Protein AF-A0A819F8H6-F1 (afdb_monomer)

Solvent-accessible surface area (backbone atoms only — not comparable to full-atom values): 7022 Å² total; per-residue (Å²): 140,79,86,81,79,81,82,68,93,78,67,81,86,74,78,58,70,68,60,57,52,49,51,50,52,52,49,51,54,48,49,60,55,56,53,68,49,84,77,40,73,65,41,43,51,51,29,53,50,54,49,46,66,77,33,70,90,35,68,70,54,45,52,51,51,54,50,44,74,78,66,68,50,69,90,48,36,65,57,51,43,68,44,95,41,73,51,35,55,46,52,56,50,28,67,75,64,65,36,58,68,55,48,59,46,38,32,43,58,49,32,44,47,49,66,75,76,107

Mean predicted aligned error: 9.32 Å

Structure (mmCIF, N/CA/C/O backbone):
data_AF-A0A819F8H6-F1
#
_entry.id   AF-A0A819F8H6-F1
#
loop_
_atom_site.group_PDB
_atom_site.id
_atom_site.type_symbol
_atom_site.label_atom_id
_atom_site.label_alt_id
_atom_site.label_comp_id
_atom_site.label_asym_id
_atom_site.label_entity_id
_atom_site.label_seq_id
_atom_site.pdbx_PDB_ins_code
_atom_site.Cartn_x
_atom_site.Cartn_y
_atom_site.Cartn_z
_atom_site.occupancy
_atom_site.B_iso_or_equiv
_atom_site.auth_seq_id
_atom_site.auth_comp_id
_atom_site.auth_asym_id
_atom_site.auth_atom_id
_atom_site.pdbx_PDB_model_num
ATOM 1 N N . MET A 1 1 ? -29.438 22.861 -34.707 1.00 37.59 1 MET A N 1
ATOM 2 C CA . MET A 1 1 ? -28.369 22.582 -35.687 1.00 37.59 1 MET A CA 1
ATOM 3 C C . MET A 1 1 ? -27.327 23.679 -35.511 1.00 37.59 1 MET A C 1
ATOM 5 O O . MET A 1 1 ? -27.635 24.824 -35.801 1.00 37.59 1 MET A O 1
ATOM 9 N N . ILE A 1 2 ? -26.191 23.366 -34.882 1.00 40.47 2 ILE A N 1
ATOM 10 C CA . ILE A 1 2 ? -25.098 24.312 -34.576 1.00 40.47 2 ILE A CA 1
ATOM 11 C C . ILE A 1 2 ? -23.947 24.003 -35.549 1.00 40.47 2 ILE A C 1
ATOM 13 O O . ILE A 1 2 ? -23.744 22.819 -35.830 1.00 40.47 2 ILE A O 1
ATOM 17 N N . PRO A 1 3 ? -23.235 25.001 -36.109 1.00 43.78 3 PRO A N 1
ATOM 18 C CA . PRO A 1 3 ? -22.300 24.768 -37.201 1.00 43.78 3 PRO A CA 1
ATOM 19 C C . PRO A 1 3 ? -21.016 24.111 -36.696 1.00 43.78 3 PRO A C 1
ATOM 21 O O . PRO A 1 3 ? -20.462 24.495 -35.667 1.00 43.78 3 PRO A O 1
ATOM 24 N N . ILE A 1 4 ? -20.546 23.134 -37.467 1.00 48.66 4 ILE A N 1
ATOM 25 C CA . ILE A 1 4 ? -19.249 22.480 -37.314 1.00 48.66 4 ILE A CA 1
ATOM 26 C C . ILE A 1 4 ? -18.168 23.533 -37.568 1.00 48.66 4 ILE A C 1
ATOM 28 O O . ILE A 1 4 ? -18.065 24.080 -38.667 1.00 48.66 4 ILE A O 1
ATOM 32 N N . GLY A 1 5 ? -17.392 23.833 -36.526 1.00 46.09 5 GLY A N 1
ATOM 33 C CA . GLY A 1 5 ? -16.194 24.653 -36.619 1.00 46.09 5 GLY A CA 1
ATOM 34 C C . GLY A 1 5 ? -15.215 24.035 -37.612 1.00 46.09 5 GLY A C 1
ATOM 35 O O . GLY A 1 5 ? -14.858 22.864 -37.515 1.00 46.09 5 GLY A O 1
ATOM 36 N N . ILE A 1 6 ? -14.838 24.847 -38.591 1.00 49.91 6 ILE A N 1
ATOM 37 C CA . ILE A 1 6 ? -13.881 24.562 -39.653 1.00 49.91 6 ILE A CA 1
ATOM 38 C C . ILE A 1 6 ? -12.538 24.190 -39.013 1.00 49.91 6 ILE A C 1
ATOM 40 O O . ILE A 1 6 ? -11.904 25.027 -38.374 1.00 49.91 6 ILE A O 1
ATOM 44 N N . LEU A 1 7 ? -12.103 22.940 -39.187 1.00 47.03 7 LEU A N 1
ATOM 45 C CA . LEU A 1 7 ? -10.740 22.530 -38.862 1.00 47.03 7 LEU A CA 1
ATOM 46 C C . LEU A 1 7 ? -9.793 23.149 -39.895 1.00 47.03 7 LEU A C 1
ATOM 48 O O . LEU A 1 7 ? -9.858 22.842 -41.086 1.00 47.03 7 LEU A O 1
ATOM 52 N N . ASN A 1 8 ? -8.933 24.048 -39.427 1.00 49.97 8 ASN A N 1
ATOM 53 C CA . ASN A 1 8 ? -7.833 24.611 -40.195 1.00 49.97 8 ASN A CA 1
ATOM 54 C C . ASN A 1 8 ? -6.727 23.538 -40.331 1.00 49.97 8 ASN A C 1
ATOM 56 O O . ASN A 1 8 ? -6.214 23.098 -39.302 1.00 49.97 8 ASN A O 1
ATOM 60 N N . PRO A 1 9 ? -6.322 23.095 -41.540 1.00 49.12 9 PRO A N 1
ATOM 61 C CA . PRO A 1 9 ? -5.398 21.963 -41.696 1.00 49.12 9 PRO A CA 1
ATOM 62 C C . PRO A 1 9 ? -3.938 22.249 -41.308 1.00 49.12 9 PRO A C 1
ATOM 64 O O . PRO A 1 9 ? -3.096 21.369 -41.453 1.00 49.12 9 PRO A O 1
ATOM 67 N N . ASN A 1 10 ? -3.616 23.464 -40.852 1.00 51.56 10 ASN A N 1
ATOM 68 C CA . ASN A 1 10 ? -2.234 23.918 -40.668 1.00 51.56 10 ASN A CA 1
ATOM 69 C C . ASN A 1 10 ? -1.855 24.249 -39.217 1.00 51.56 10 ASN A C 1
ATOM 71 O O . ASN A 1 10 ? -0.799 24.842 -38.976 1.00 51.56 10 ASN A O 1
ATOM 75 N N . GLU A 1 11 ? -2.659 23.841 -38.236 1.00 49.38 11 GLU A N 1
ATOM 76 C CA . GLU A 1 11 ? -2.189 23.804 -36.853 1.00 49.38 11 GLU A CA 1
ATOM 77 C C . GLU A 1 11 ? -1.319 22.561 -36.671 1.00 49.38 11 GLU A C 1
ATOM 79 O O . GLU A 1 11 ? -1.731 21.432 -36.922 1.00 49.38 11 GLU A O 1
ATOM 84 N N . ARG A 1 12 ? -0.058 22.801 -36.317 1.00 52.34 12 ARG A N 1
ATOM 85 C CA . ARG A 1 12 ? 1.035 21.831 -36.219 1.00 52.34 12 ARG A CA 1
ATOM 86 C C . ARG A 1 12 ? 0.709 20.715 -35.213 1.00 52.34 12 ARG A C 1
ATOM 88 O O . ARG A 1 12 ? 1.180 20.744 -34.085 1.00 52.34 12 ARG A O 1
ATOM 95 N N . SER A 1 13 ? -0.056 19.708 -35.625 1.00 50.94 13 SER A N 1
ATOM 96 C CA . SER A 1 13 ? -0.350 18.500 -34.841 1.00 50.94 13 SER A CA 1
ATOM 97 C C . SER A 1 13 ? 0.698 17.414 -35.111 1.00 50.94 13 SER A C 1
ATOM 99 O O . SER A 1 13 ? 0.408 16.311 -35.561 1.00 50.94 13 SER A O 1
ATOM 101 N N . THR A 1 14 ? 1.968 17.760 -34.916 1.00 50.66 14 THR A N 1
ATOM 102 C CA . THR A 1 14 ? 3.073 16.785 -34.901 1.00 50.66 14 THR A CA 1
ATOM 103 C C . THR A 1 14 ? 3.984 16.958 -33.691 1.00 50.66 14 THR A C 1
ATOM 105 O O . THR A 1 14 ? 4.976 16.242 -33.569 1.00 50.66 14 THR A O 1
ATOM 108 N N . GLN A 1 15 ? 3.653 17.872 -32.773 1.00 52.62 15 GLN A N 1
ATOM 109 C CA . GLN A 1 15 ? 4.334 17.943 -31.487 1.00 52.62 15 GLN A CA 1
ATOM 110 C C . GLN A 1 15 ? 3.835 16.801 -30.582 1.00 52.62 15 GLN A C 1
ATOM 112 O O . GLN A 1 15 ? 2.653 16.715 -30.269 1.00 52.62 15 GLN A O 1
ATOM 117 N N . ASP A 1 16 ? 4.780 15.924 -30.230 1.00 53.97 16 ASP A N 1
ATOM 118 C CA . ASP A 1 16 ? 4.802 15.035 -29.057 1.00 53.97 16 ASP A CA 1
ATOM 119 C C . ASP A 1 16 ? 4.041 13.697 -29.046 1.00 53.97 16 ASP A C 1
ATOM 121 O O . ASP A 1 16 ? 3.915 13.069 -28.000 1.00 53.97 16 ASP A O 1
ATOM 125 N N . LEU A 1 17 ? 3.674 13.128 -30.200 1.00 54.59 17 LEU A N 1
ATOM 126 C CA . LEU A 1 17 ? 3.185 11.735 -30.215 1.00 54.59 17 LEU A CA 1
ATOM 127 C C . LEU A 1 17 ? 4.280 10.707 -29.850 1.00 54.59 17 LEU A C 1
ATOM 129 O O . LEU A 1 17 ? 3.978 9.695 -29.227 1.00 54.59 17 LEU A O 1
ATOM 133 N N . ASN A 1 18 ? 5.554 10.953 -30.178 1.00 63.25 18 ASN A N 1
ATOM 134 C CA . ASN A 1 18 ? 6.635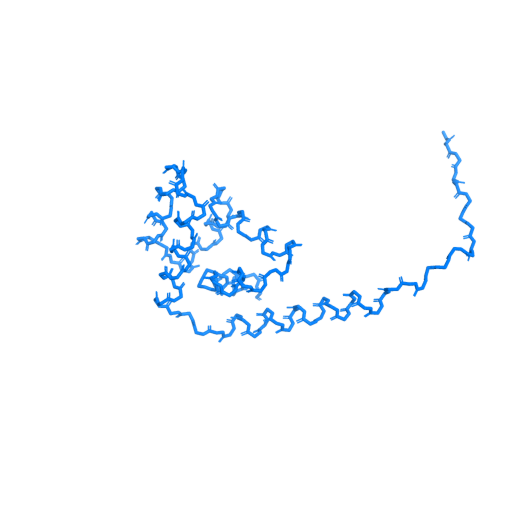 9.982 -29.931 1.00 63.25 18 ASN A CA 1
ATOM 135 C C . ASN A 1 18 ? 7.147 9.975 -28.480 1.00 63.25 18 ASN A C 1
ATOM 137 O O . ASN A 1 18 ? 7.552 8.931 -27.973 1.00 63.25 18 ASN A O 1
ATOM 141 N N . THR A 1 19 ? 7.172 11.129 -27.817 1.00 65.06 19 THR A N 1
ATOM 142 C CA . THR A 1 19 ? 7.747 11.312 -26.474 1.00 65.06 19 THR A CA 1
ATOM 143 C C . THR A 1 19 ? 6.810 10.790 -25.389 1.00 65.06 19 THR A C 1
ATOM 145 O O . THR A 1 19 ? 7.257 10.053 -24.510 1.00 65.06 19 THR A O 1
ATOM 148 N N . GLU A 1 20 ? 5.509 11.075 -25.485 1.00 70.69 20 GLU A N 1
ATOM 149 C CA . GLU A 1 20 ? 4.505 10.554 -24.547 1.00 70.69 20 GLU A CA 1
ATOM 150 C C . GLU A 1 20 ? 4.314 9.036 -24.682 1.00 70.69 20 GLU A C 1
ATOM 152 O O . GLU A 1 20 ? 4.256 8.328 -23.675 1.00 70.69 20 GLU A O 1
ATOM 157 N N . GLN A 1 21 ? 4.302 8.505 -25.913 1.00 77.88 21 GLN A N 1
ATOM 158 C CA . GLN A 1 21 ? 4.227 7.057 -26.156 1.00 77.88 21 GLN A CA 1
ATOM 159 C C . GLN A 1 21 ? 5.464 6.328 -25.623 1.00 77.88 21 GLN A C 1
ATOM 161 O O . GLN A 1 21 ? 5.338 5.283 -24.984 1.00 77.88 21 GLN A O 1
ATOM 166 N N . ALA A 1 22 ? 6.658 6.893 -25.826 1.00 83.25 22 ALA A N 1
ATOM 167 C CA . ALA A 1 22 ? 7.877 6.349 -25.243 1.00 83.25 22 ALA A CA 1
ATOM 168 C C . ALA A 1 22 ? 7.827 6.388 -23.709 1.00 83.25 22 ALA A C 1
ATOM 170 O O . ALA A 1 22 ? 8.150 5.390 -23.071 1.00 83.25 22 ALA A O 1
ATOM 171 N N . GLY A 1 23 ? 7.384 7.499 -23.109 1.00 83.88 23 GLY A N 1
ATOM 172 C CA . GLY A 1 23 ? 7.227 7.627 -21.657 1.00 83.88 23 GLY A CA 1
ATOM 173 C C . GLY A 1 23 ? 6.262 6.597 -21.067 1.00 83.88 23 GLY A C 1
ATOM 174 O O . GLY A 1 23 ? 6.557 5.991 -20.037 1.00 83.88 23 GLY A O 1
ATOM 175 N N . PHE A 1 24 ? 5.149 6.331 -21.752 1.00 82.94 24 PHE A N 1
ATOM 176 C CA . PHE A 1 24 ? 4.209 5.282 -21.367 1.00 82.94 24 PHE A CA 1
ATOM 177 C C . PHE A 1 24 ? 4.837 3.882 -21.428 1.00 82.94 24 PHE A C 1
ATOM 179 O O . PHE A 1 24 ? 4.738 3.139 -20.454 1.00 82.94 24 PHE A O 1
ATOM 186 N N . LEU A 1 25 ? 5.540 3.541 -22.514 1.00 88.12 25 LEU A N 1
ATOM 187 C CA . LEU A 1 25 ? 6.245 2.258 -22.643 1.00 88.12 25 LEU A CA 1
ATOM 188 C C . LEU A 1 25 ? 7.317 2.083 -21.559 1.00 88.12 25 LEU A C 1
ATOM 190 O O . LEU A 1 25 ? 7.411 1.022 -20.945 1.00 88.12 25 LEU A O 1
ATOM 194 N N . TRP A 1 26 ? 8.094 3.133 -21.275 1.00 88.94 26 TRP A N 1
ATOM 195 C CA . TRP A 1 26 ? 9.074 3.129 -20.186 1.00 88.94 26 TRP A CA 1
ATOM 196 C C . TRP A 1 26 ? 8.415 2.912 -18.827 1.00 88.94 26 TRP A C 1
ATOM 198 O O . TRP A 1 26 ? 8.922 2.136 -18.017 1.00 88.94 26 TRP A O 1
ATOM 208 N N . PHE A 1 27 ? 7.273 3.556 -18.583 1.00 86.25 27 PHE A N 1
ATOM 209 C CA . PHE A 1 27 ? 6.514 3.361 -17.357 1.00 86.25 27 PHE A CA 1
ATOM 210 C C . PHE A 1 27 ? 5.958 1.935 -17.250 1.00 86.25 27 PHE A C 1
ATOM 212 O O . PHE A 1 27 ? 6.060 1.332 -16.187 1.00 86.25 27 PHE A O 1
ATOM 219 N N . GLN A 1 28 ? 5.441 1.353 -18.336 1.00 87.31 28 GLN A N 1
ATOM 220 C CA . GLN A 1 28 ? 4.991 -0.043 -18.350 1.00 87.31 28 GLN A CA 1
ATOM 221 C C . GLN A 1 28 ? 6.133 -1.018 -18.044 1.00 87.31 28 GLN A C 1
ATOM 223 O O . GLN A 1 28 ? 5.988 -1.856 -17.159 1.00 87.31 28 GLN A O 1
ATOM 228 N N . LEU A 1 29 ? 7.289 -0.865 -18.700 1.00 90.38 29 LEU A N 1
ATOM 229 C CA . LEU A 1 29 ? 8.476 -1.683 -18.424 1.00 90.38 29 LEU A CA 1
ATOM 230 C C . LEU A 1 29 ? 8.938 -1.544 -16.970 1.00 90.38 29 LEU A C 1
ATOM 232 O O . LEU A 1 29 ? 9.323 -2.524 -16.335 1.00 90.38 29 LEU A O 1
ATOM 236 N N . LEU A 1 30 ? 8.880 -0.331 -16.418 1.00 90.00 30 LEU A N 1
ATOM 237 C CA . LEU A 1 30 ? 9.185 -0.097 -15.014 1.00 90.00 30 LEU A CA 1
ATOM 238 C C . LEU A 1 30 ? 8.204 -0.836 -14.097 1.00 90.00 30 LEU A C 1
ATOM 240 O O . LEU A 1 30 ? 8.647 -1.500 -13.161 1.00 90.00 30 LEU A O 1
ATOM 244 N N . ILE A 1 31 ? 6.897 -0.746 -14.360 1.00 87.75 31 ILE A N 1
ATOM 245 C CA . ILE A 1 31 ? 5.881 -1.493 -13.613 1.00 87.75 31 ILE A CA 1
ATOM 246 C C . ILE A 1 31 ? 6.176 -2.995 -13.675 1.00 87.75 31 ILE A C 1
ATOM 248 O O . ILE A 1 31 ? 6.202 -3.635 -12.627 1.00 87.75 31 ILE A O 1
ATOM 252 N N . GLU A 1 32 ? 6.481 -3.539 -14.857 1.00 89.44 32 GLU A N 1
ATOM 253 C CA . GLU A 1 32 ? 6.832 -4.954 -15.033 1.00 89.44 32 GLU A CA 1
ATOM 254 C C . GLU A 1 32 ? 8.043 -5.382 -14.195 1.00 89.44 32 GLU A C 1
ATOM 256 O O . GLU A 1 32 ? 8.072 -6.494 -13.668 1.00 89.44 32 GLU A O 1
ATOM 261 N N . VAL A 1 33 ? 9.051 -4.518 -14.054 1.00 91.25 33 VAL A N 1
ATOM 262 C CA . VAL A 1 33 ? 10.203 -4.781 -13.181 1.00 91.25 33 VAL A CA 1
ATOM 263 C C . VAL A 1 33 ? 9.799 -4.705 -11.707 1.00 91.25 33 VAL A C 1
ATOM 265 O O . VAL A 1 33 ? 10.187 -5.572 -10.923 1.00 91.25 33 VAL A O 1
ATOM 268 N N . LEU A 1 34 ? 9.009 -3.701 -11.321 1.00 89.19 34 LEU A N 1
ATOM 269 C CA . LEU A 1 34 ? 8.586 -3.490 -9.935 1.00 89.19 34 LEU A CA 1
ATOM 270 C C . LEU A 1 34 ? 7.705 -4.629 -9.413 1.00 89.19 34 LEU A C 1
ATOM 272 O O . LEU A 1 34 ? 7.874 -5.033 -8.263 1.00 89.19 34 LEU A O 1
ATOM 276 N N . VAL A 1 35 ? 6.817 -5.189 -10.241 1.00 87.62 35 VAL A N 1
ATOM 277 C CA . VAL A 1 35 ? 5.951 -6.315 -9.837 1.00 87.62 35 VAL A CA 1
ATOM 278 C C . VAL A 1 35 ? 6.713 -7.633 -9.686 1.00 87.62 35 VAL A C 1
ATOM 280 O O . VAL A 1 35 ? 6.242 -8.541 -9.016 1.00 87.62 35 VAL A O 1
ATOM 283 N N . ARG A 1 36 ? 7.920 -7.740 -10.257 1.00 90.56 36 ARG A N 1
ATOM 284 C CA . ARG A 1 36 ? 8.805 -8.907 -10.087 1.00 90.56 36 ARG A CA 1
ATOM 285 C C . ARG A 1 36 ? 9.683 -8.815 -8.840 1.00 90.56 36 ARG A C 1
ATOM 287 O O . ARG A 1 36 ? 10.420 -9.756 -8.539 1.00 90.56 36 ARG A O 1
ATOM 294 N N . LEU A 1 37 ? 9.653 -7.687 -8.127 1.00 90.31 37 LEU A N 1
ATOM 295 C CA . LEU A 1 37 ? 10.380 -7.549 -6.871 1.00 90.31 37 LEU A CA 1
ATOM 296 C C . LEU A 1 37 ? 9.817 -8.511 -5.818 1.00 90.31 37 LEU A C 1
ATOM 298 O O . LEU A 1 37 ? 8.618 -8.781 -5.792 1.00 90.31 37 LEU A O 1
ATOM 302 N N . PRO A 1 38 ? 10.657 -9.007 -4.897 1.00 88.69 38 PRO A N 1
ATOM 303 C CA . PRO A 1 38 ? 10.192 -9.930 -3.882 1.00 88.69 38 PRO A CA 1
ATOM 304 C C . PRO A 1 38 ? 9.194 -9.243 -2.945 1.00 88.69 38 PRO A C 1
ATOM 306 O O . PRO A 1 38 ? 9.508 -8.256 -2.265 1.00 88.69 38 PRO A O 1
ATOM 309 N N . LYS A 1 39 ? 8.001 -9.827 -2.850 1.00 90.75 39 LYS A N 1
ATOM 310 C CA . LYS A 1 39 ? 7.011 -9.490 -1.832 1.00 90.75 39 LYS A CA 1
ATOM 311 C C . LYS A 1 39 ? 7.486 -10.028 -0.481 1.00 90.75 39 LYS A C 1
ATOM 313 O O . LYS A 1 39 ? 7.485 -11.229 -0.230 1.00 90.75 39 LYS A O 1
ATOM 318 N N . THR A 1 40 ? 7.922 -9.137 0.407 1.00 94.56 40 THR A N 1
ATOM 319 C CA . THR A 1 40 ? 8.498 -9.505 1.714 1.00 94.56 40 THR A CA 1
ATOM 320 C C . THR A 1 40 ? 7.739 -8.876 2.875 1.00 94.56 40 THR A C 1
ATOM 322 O O . THR A 1 40 ? 7.109 -7.825 2.739 1.00 94.56 40 THR A O 1
ATOM 325 N N . LEU A 1 41 ? 7.875 -9.451 4.072 1.00 94.19 41 LEU A N 1
ATOM 326 C CA . LEU A 1 41 ? 7.359 -8.828 5.298 1.00 94.19 41 LEU A CA 1
ATOM 327 C C . LEU A 1 41 ? 7.947 -7.428 5.537 1.00 94.19 41 LEU A C 1
ATOM 329 O O . LEU A 1 41 ? 7.265 -6.571 6.090 1.00 94.19 41 LEU A O 1
ATOM 333 N N . SER A 1 42 ? 9.184 -7.181 5.093 1.00 94.50 42 SER A N 1
ATOM 334 C CA . SER A 1 42 ? 9.801 -5.851 5.157 1.00 94.50 42 SER A CA 1
ATOM 335 C C . SER A 1 42 ? 9.037 -4.844 4.295 1.00 9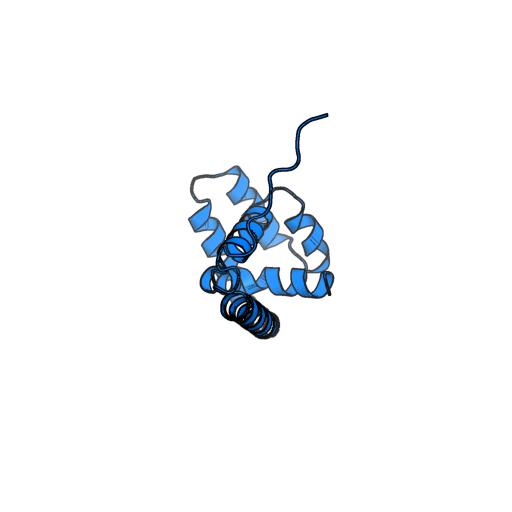4.50 42 SER A C 1
ATOM 337 O O . SER A 1 42 ? 8.634 -3.797 4.792 1.00 94.50 42 SER A O 1
ATOM 339 N N . SER A 1 43 ? 8.724 -5.209 3.045 1.00 94.06 43 SER A N 1
ATOM 340 C CA . SER A 1 43 ? 7.920 -4.356 2.156 1.00 94.06 43 SER A CA 1
ATOM 341 C C . SER A 1 43 ? 6.506 -4.096 2.688 1.00 94.06 43 SER A C 1
ATOM 343 O O . SER A 1 43 ? 5.997 -2.991 2.526 1.00 94.06 43 SER A O 1
ATOM 345 N N . LYS A 1 44 ? 5.893 -5.061 3.399 1.00 95.00 44 LYS A N 1
ATOM 346 C CA . LYS A 1 44 ? 4.621 -4.829 4.106 1.00 95.00 44 LYS A CA 1
ATOM 347 C C . LYS A 1 44 ? 4.792 -3.768 5.192 1.00 95.00 44 LYS A C 1
ATOM 349 O O . LYS A 1 44 ? 4.031 -2.812 5.228 1.00 95.00 44 LYS A O 1
ATOM 354 N N . LYS A 1 45 ? 5.789 -3.920 6.069 1.00 95.81 45 LYS A N 1
ATOM 355 C CA . LYS A 1 45 ? 6.037 -2.983 7.178 1.00 95.81 45 LYS A CA 1
ATOM 356 C C . L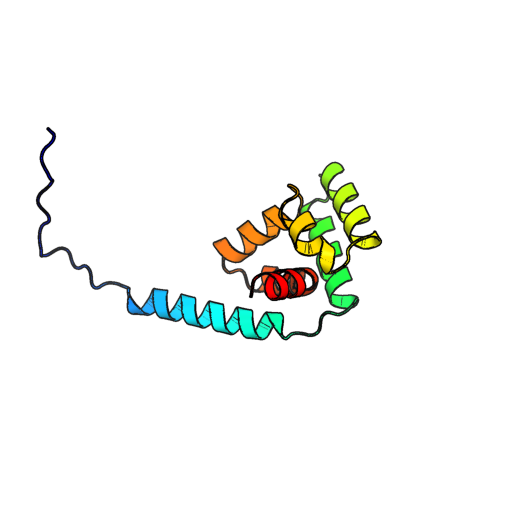YS A 1 45 ? 6.325 -1.566 6.687 1.00 95.81 45 LYS A C 1
ATOM 358 O O . LYS A 1 45 ? 5.773 -0.621 7.238 1.00 95.81 45 LYS A O 1
ATOM 363 N N . GLU A 1 46 ? 7.152 -1.437 5.652 1.00 93.75 46 GLU A N 1
ATOM 364 C CA . GLU A 1 46 ? 7.458 -0.160 5.001 1.00 93.75 46 GLU A CA 1
ATOM 365 C C . GLU A 1 46 ? 6.175 0.514 4.500 1.00 93.75 46 GLU A C 1
ATOM 367 O O . GLU A 1 46 ? 5.871 1.633 4.906 1.00 93.75 46 GLU A O 1
ATOM 372 N N . MET A 1 47 ? 5.362 -0.213 3.726 1.00 93.56 47 MET A N 1
ATOM 373 C CA . MET A 1 47 ? 4.077 0.276 3.227 1.00 93.56 47 MET A CA 1
ATOM 374 C C . MET A 1 47 ? 3.154 0.750 4.359 1.00 93.56 47 MET A C 1
ATOM 376 O O . MET A 1 47 ? 2.605 1.848 4.302 1.00 93.56 47 MET A O 1
ATOM 380 N N . ILE A 1 48 ? 2.989 -0.059 5.411 1.00 95.50 48 ILE A N 1
ATOM 381 C CA . ILE A 1 48 ? 2.121 0.282 6.547 1.00 95.50 48 ILE A CA 1
ATOM 382 C C . ILE A 1 48 ? 2.617 1.530 7.277 1.00 95.50 48 ILE A C 1
ATOM 384 O O . ILE A 1 48 ? 1.806 2.366 7.681 1.00 95.50 48 ILE A O 1
ATOM 388 N N . GLN A 1 49 ? 3.930 1.676 7.446 1.00 95.00 49 GLN A N 1
ATOM 389 C CA . GLN A 1 49 ? 4.498 2.842 8.108 1.00 95.00 49 GLN A CA 1
ATOM 390 C C . GLN A 1 49 ? 4.251 4.120 7.301 1.00 95.00 49 GLN A C 1
ATOM 392 O O . GLN A 1 49 ? 3.832 5.129 7.868 1.00 95.00 49 GLN A O 1
ATOM 397 N N . GLU A 1 50 ? 4.430 4.065 5.983 1.00 91.88 50 GLU A N 1
ATOM 398 C CA . GLU A 1 50 ? 4.136 5.181 5.078 1.00 91.88 50 GLU A CA 1
ATOM 399 C C . GLU A 1 50 ? 2.647 5.561 5.109 1.00 91.88 50 GLU A C 1
ATOM 401 O O . GLU A 1 50 ? 2.310 6.748 5.176 1.00 91.88 50 GLU A O 1
ATOM 406 N N . CYS A 1 51 ? 1.743 4.573 5.167 1.00 92.00 51 CYS A N 1
ATOM 407 C CA . CYS A 1 51 ? 0.314 4.821 5.371 1.00 92.00 51 CYS A CA 1
ATOM 408 C C . CYS A 1 51 ? 0.046 5.537 6.701 1.00 92.00 51 CYS A C 1
ATOM 410 O O . CYS A 1 51 ? -0.696 6.515 6.737 1.00 92.00 51 CYS A O 1
ATOM 412 N N . ARG A 1 52 ? 0.639 5.069 7.805 1.00 94.38 52 ARG A N 1
ATOM 413 C CA . ARG A 1 52 ? 0.441 5.674 9.134 1.00 94.38 52 ARG A CA 1
ATOM 414 C C . ARG A 1 52 ? 0.882 7.131 9.164 1.00 94.38 52 ARG A C 1
ATOM 416 O O . ARG A 1 52 ? 0.146 7.957 9.687 1.00 94.38 52 ARG A O 1
ATOM 423 N N . VAL A 1 53 ? 2.030 7.445 8.564 1.00 93.31 53 VAL A N 1
ATOM 424 C CA . VAL A 1 53 ? 2.523 8.827 8.440 1.00 93.31 53 VAL A CA 1
ATOM 425 C C . VAL A 1 53 ? 1.558 9.669 7.601 1.00 93.31 53 VAL A C 1
ATOM 427 O O . VAL A 1 53 ? 1.161 10.754 8.021 1.00 93.31 53 VAL A O 1
ATOM 430 N N . SER A 1 54 ? 1.106 9.146 6.458 1.00 89.44 54 SER A N 1
ATOM 431 C CA . SER A 1 54 ? 0.193 9.856 5.546 1.00 89.44 54 SER A CA 1
ATOM 432 C C . SER A 1 54 ? -1.191 10.132 6.151 1.00 89.44 54 SER A C 1
ATOM 434 O O . SER A 1 54 ? -1.874 11.067 5.736 1.00 89.44 54 SER A O 1
ATOM 436 N N . TYR A 1 55 ? -1.620 9.320 7.121 1.00 91.88 55 TYR A N 1
ATOM 437 C CA . TYR A 1 55 ? -2.942 9.384 7.750 1.00 91.88 55 TYR A CA 1
ATOM 438 C C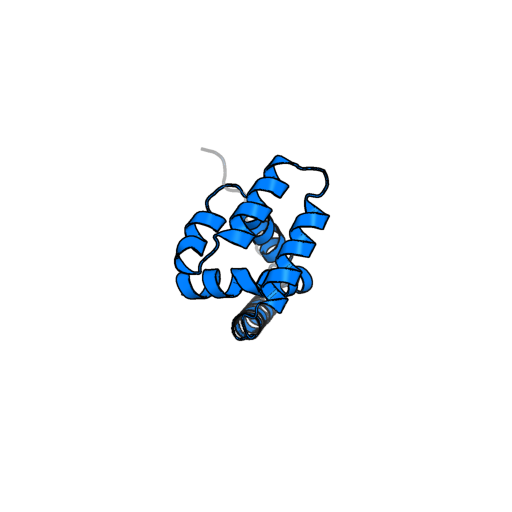 . TYR A 1 55 ? -2.881 9.632 9.261 1.00 91.88 55 TYR A C 1
ATOM 440 O O . TYR A 1 55 ? -3.840 9.316 9.961 1.00 91.88 55 TYR A O 1
ATOM 448 N N . GLN A 1 56 ? -1.792 10.213 9.770 1.00 93.81 56 GLN A N 1
ATOM 449 C CA . GLN A 1 56 ? -1.548 10.360 11.212 1.00 93.81 56 GLN A CA 1
ATOM 450 C C . GLN A 1 56 ? -2.651 11.124 11.970 1.00 93.81 56 GLN A C 1
ATOM 452 O O . GLN A 1 56 ? -2.861 10.879 13.150 1.00 93.81 56 GLN A O 1
ATOM 457 N N . GLU A 1 57 ? -3.391 12.006 11.292 1.00 95.19 57 GLU A N 1
ATOM 458 C CA . GLU A 1 57 ? -4.503 12.779 11.876 1.00 95.19 57 GLU A CA 1
ATOM 459 C C . GLU A 1 57 ? -5.887 12.170 11.572 1.00 95.19 57 GLU A C 1
ATOM 461 O O . GLU A 1 57 ? -6.923 12.739 11.914 1.00 95.19 57 GLU A O 1
ATOM 466 N N . ASN A 1 58 ? -5.939 11.020 10.893 1.00 94.31 58 ASN A N 1
ATOM 467 C CA . ASN A 1 58 ? -7.175 10.381 10.454 1.00 94.31 58 ASN A CA 1
ATOM 468 C C . ASN A 1 58 ? -7.389 9.033 11.153 1.00 94.31 58 ASN A C 1
ATOM 470 O O . ASN A 1 58 ? -7.103 7.970 10.602 1.00 94.31 58 ASN A O 1
ATOM 474 N N . GLU A 1 59 ? -7.985 9.083 12.343 1.00 95.50 59 GLU A N 1
ATOM 475 C CA . GLU A 1 59 ? -8.305 7.914 13.178 1.00 95.50 59 GLU A CA 1
ATOM 476 C C . GLU A 1 59 ? -9.081 6.810 12.443 1.00 95.50 59 GLU A C 1
ATOM 478 O O . GLU A 1 59 ? -8.868 5.618 12.670 1.00 95.50 59 GLU A O 1
ATOM 483 N N . VAL A 1 60 ? -9.981 7.183 11.527 1.00 93.38 60 VAL A N 1
ATOM 484 C CA . VAL A 1 60 ? -10.753 6.210 10.740 1.00 93.38 60 VAL A CA 1
ATOM 485 C C . VAL A 1 60 ? -9.831 5.425 9.808 1.00 93.38 60 VAL A C 1
ATOM 487 O O . VAL A 1 60 ? -9.945 4.203 9.714 1.00 93.38 60 VAL A O 1
ATOM 490 N N . GLN A 1 61 ? -8.903 6.105 9.134 1.00 92.94 61 GLN A N 1
ATOM 491 C CA . GLN A 1 61 ? -7.930 5.449 8.260 1.00 92.94 61 GLN A CA 1
ATOM 492 C C . GLN A 1 61 ? -6.889 4.669 9.064 1.00 92.94 61 GLN A C 1
ATOM 494 O O . GLN A 1 61 ? -6.571 3.549 8.679 1.00 92.94 61 GLN A O 1
ATOM 499 N N . LEU A 1 62 ? -6.432 5.176 10.214 1.00 95.50 62 LEU A N 1
ATOM 500 C CA . LEU A 1 62 ? -5.516 4.450 11.102 1.00 95.50 62 LEU A CA 1
ATOM 501 C C . LEU A 1 62 ? -6.103 3.110 11.568 1.00 95.50 62 LEU A C 1
ATOM 503 O O . LEU A 1 62 ? -5.412 2.090 11.531 1.00 95.50 62 LEU A O 1
ATOM 507 N N . LYS A 1 63 ? -7.399 3.072 11.909 1.00 95.38 63 LYS A N 1
ATOM 508 C CA . LYS A 1 63 ? -8.106 1.816 12.217 1.00 95.38 63 LYS A CA 1
ATOM 509 C C . LYS A 1 63 ? -8.137 0.865 11.021 1.00 95.38 63 LYS A C 1
ATOM 511 O O . LYS A 1 63 ? -7.843 -0.316 11.183 1.00 95.38 63 LYS A O 1
ATOM 516 N N . LYS A 1 64 ? -8.438 1.365 9.817 1.00 94.56 64 LYS A N 1
ATOM 517 C CA . LYS A 1 64 ? -8.413 0.550 8.588 1.00 94.56 64 LYS A CA 1
ATOM 518 C C . LYS A 1 64 ? -7.015 -0.002 8.290 1.00 94.56 64 LYS A C 1
ATOM 520 O O . LYS A 1 64 ? -6.902 -1.163 7.918 1.00 94.56 64 LYS A O 1
ATOM 525 N N . ILE A 1 65 ? -5.964 0.793 8.499 1.00 95.38 65 ILE A N 1
ATOM 526 C CA . ILE A 1 65 ? -4.565 0.372 8.336 1.00 95.38 65 ILE A CA 1
ATOM 527 C C . ILE A 1 65 ? -4.221 -0.752 9.321 1.00 95.38 65 ILE A C 1
ATOM 529 O O . ILE A 1 65 ? -3.601 -1.735 8.924 1.00 95.38 65 ILE A O 1
ATOM 533 N N . ALA A 1 66 ? -4.649 -0.648 10.583 1.00 96.44 66 ALA A N 1
ATOM 534 C CA . ALA A 1 66 ? -4.428 -1.697 11.580 1.00 96.44 66 ALA A CA 1
ATOM 535 C C . ALA A 1 66 ? -5.153 -3.008 11.221 1.00 96.44 66 ALA A C 1
ATOM 537 O O . ALA A 1 66 ? -4.564 -4.084 11.319 1.00 96.44 66 ALA A O 1
ATOM 538 N N . VAL A 1 67 ? -6.405 -2.922 10.756 1.00 96.00 67 VAL A N 1
ATOM 539 C CA . VAL A 1 67 ? -7.15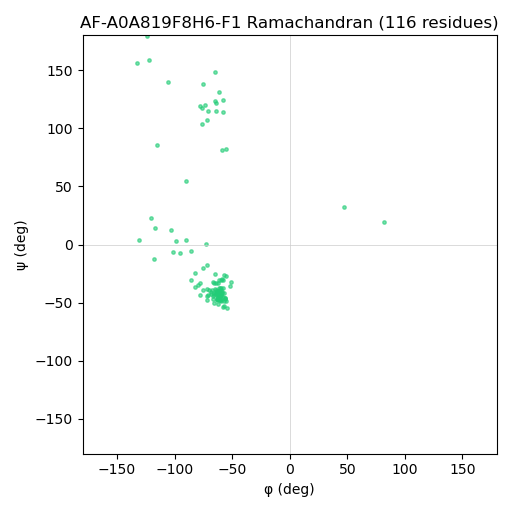9 -4.094 10.281 1.00 96.00 67 VAL A CA 1
ATOM 540 C C . VAL A 1 67 ? -6.470 -4.716 9.071 1.00 96.00 67 VAL A C 1
ATOM 542 O O . VAL A 1 67 ? -6.249 -5.924 9.060 1.00 96.00 67 VAL A O 1
ATOM 545 N N . PHE A 1 68 ? -6.073 -3.906 8.088 1.00 95.19 68 PHE A N 1
ATOM 546 C CA . PHE A 1 68 ? -5.331 -4.378 6.925 1.00 95.19 68 PHE A CA 1
ATOM 547 C C . PHE A 1 68 ? -4.040 -5.092 7.344 1.00 95.19 68 PHE A C 1
ATOM 549 O O . PHE A 1 68 ? -3.776 -6.207 6.908 1.00 95.19 68 PHE A O 1
ATOM 556 N N . GLU A 1 69 ? -3.233 -4.497 8.226 1.00 96.25 69 GLU A N 1
ATOM 557 C CA . GLU A 1 69 ? -1.971 -5.107 8.654 1.00 96.25 69 GLU A CA 1
ATOM 558 C C . GLU A 1 69 ? -2.188 -6.503 9.257 1.00 96.25 69 GLU A C 1
ATOM 560 O O . GLU A 1 69 ? -1.437 -7.427 8.929 1.00 96.25 69 GLU A O 1
ATOM 565 N N . ALA A 1 70 ? -3.237 -6.661 10.068 1.00 96.69 70 ALA A N 1
ATOM 566 C CA . ALA A 1 70 ? -3.561 -7.904 10.758 1.00 96.69 70 ALA A CA 1
ATOM 567 C C . ALA A 1 70 ? -4.243 -8.960 9.873 1.00 96.69 70 ALA A C 1
ATOM 569 O O . ALA A 1 70 ? -4.041 -10.150 10.100 1.00 96.69 70 ALA A O 1
ATOM 570 N N . THR A 1 71 ? -5.060 -8.545 8.901 1.00 95.44 71 THR A N 1
ATOM 571 C CA . THR A 1 71 ? -5.997 -9.449 8.200 1.00 95.44 71 THR A CA 1
ATOM 572 C C . THR A 1 71 ? -5.748 -9.592 6.707 1.00 95.44 71 THR A C 1
ATOM 574 O O . THR A 1 71 ? -6.313 -10.493 6.100 1.00 95.44 71 THR A O 1
ATOM 577 N N . TYR A 1 72 ? -4.917 -8.733 6.112 1.00 95.25 72 TYR A N 1
ATOM 578 C CA . TYR A 1 72 ? -4.690 -8.750 4.674 1.00 95.25 72 TYR A CA 1
ATOM 579 C C . TYR A 1 72 ? -4.082 -10.066 4.185 1.00 95.25 72 TYR A C 1
ATOM 581 O O . TYR A 1 72 ? -3.033 -10.497 4.679 1.00 95.25 72 TYR A O 1
ATOM 589 N N . ASP A 1 73 ? -4.703 -10.599 3.139 1.00 93.44 73 ASP A N 1
ATOM 590 C CA . ASP A 1 73 ? -4.263 -11.716 2.317 1.00 93.44 73 ASP A CA 1
ATOM 591 C C . ASP A 1 73 ? -4.403 -11.340 0.832 1.00 93.44 73 ASP A C 1
ATOM 593 O O . ASP A 1 73 ? -5.207 -10.482 0.466 1.00 93.44 73 ASP A O 1
ATOM 597 N N . GLU A 1 74 ? -3.640 -11.991 -0.041 1.00 93.31 74 GLU A N 1
ATOM 598 C CA . GLU A 1 74 ? -3.628 -11.679 -1.472 1.00 93.31 74 GLU A CA 1
ATOM 599 C C . GLU A 1 74 ? -5.007 -11.819 -2.142 1.00 93.31 74 GLU A C 1
ATOM 601 O O . GLU A 1 74 ? -5.327 -11.060 -3.054 1.00 93.31 74 GLU A O 1
ATOM 606 N N . LYS A 1 75 ? -5.882 -12.715 -1.663 1.00 92.56 75 LYS A N 1
ATOM 607 C CA . LYS A 1 75 ? -7.201 -12.945 -2.278 1.00 92.56 75 LYS A CA 1
ATOM 608 C C . LYS A 1 75 ? -8.190 -11.829 -1.958 1.00 92.56 75 LYS A C 1
ATOM 610 O O . LYS A 1 75 ? -9.171 -11.666 -2.682 1.00 92.56 75 LYS A O 1
ATOM 615 N N . SER A 1 76 ? -7.944 -11.048 -0.904 1.00 91.44 76 SER A N 1
ATOM 616 C CA . SER A 1 76 ? -8.761 -9.885 -0.551 1.00 91.44 76 SER A CA 1
ATOM 617 C C . SER A 1 76 ? -8.280 -8.578 -1.193 1.00 91.44 76 SER A C 1
ATOM 619 O O . SER A 1 76 ? -8.886 -7.532 -0.952 1.00 91.44 76 SER A O 1
ATOM 621 N N . ALA A 1 77 ? -7.254 -8.602 -2.055 1.00 91.62 77 ALA A N 1
ATOM 622 C CA . ALA A 1 77 ? -6.689 -7.396 -2.666 1.00 91.62 77 ALA A CA 1
ATOM 623 C C . ALA A 1 77 ? -7.721 -6.541 -3.428 1.00 91.62 77 ALA A C 1
ATOM 625 O O . ALA A 1 77 ? -7.790 -5.332 -3.199 1.00 91.62 77 ALA A O 1
ATOM 626 N N . ILE A 1 78 ? -8.586 -7.138 -4.263 1.00 90.00 78 ILE A N 1
ATOM 627 C CA . ILE A 1 78 ? -9.657 -6.386 -4.956 1.00 90.00 78 ILE A CA 1
ATOM 628 C C . ILE A 1 78 ? -10.598 -5.716 -3.947 1.00 90.00 78 ILE A C 1
ATOM 630 O O . ILE A 1 78 ? -10.960 -4.549 -4.114 1.00 90.00 78 ILE A O 1
ATOM 634 N N . THR A 1 79 ? -10.997 -6.431 -2.895 1.00 90.81 79 THR A N 1
ATOM 635 C CA . THR A 1 79 ? -11.884 -5.894 -1.853 1.00 90.81 79 THR A CA 1
ATOM 636 C C . THR A 1 79 ? -11.247 -4.678 -1.187 1.00 90.81 79 THR A C 1
ATOM 638 O O . THR A 1 79 ? -11.855 -3.616 -1.126 1.00 90.81 79 THR A O 1
ATOM 641 N N . TRP A 1 80 ? -9.979 -4.778 -0.788 1.00 91.00 80 TRP A N 1
ATOM 642 C CA . TRP A 1 80 ? -9.254 -3.665 -0.176 1.00 91.00 80 TRP A CA 1
ATOM 643 C C . TRP A 1 80 ? -9.049 -2.467 -1.110 1.00 91.00 80 TRP A C 1
ATOM 645 O O . TRP A 1 80 ? -9.054 -1.324 -0.646 1.00 91.00 80 TRP A O 1
ATOM 655 N N . TYR A 1 81 ? -8.889 -2.714 -2.411 1.00 88.00 81 TYR A N 1
ATOM 656 C CA . TYR A 1 81 ? -8.803 -1.664 -3.425 1.00 88.00 81 TYR A CA 1
ATOM 657 C C . TYR A 1 81 ? -10.139 -0.942 -3.649 1.00 88.00 81 TYR A C 1
ATOM 659 O O . TYR A 1 81 ? -10.158 0.274 -3.842 1.00 88.00 81 TYR A O 1
ATOM 667 N N . THR A 1 82 ? -11.251 -1.680 -3.642 1.00 86.25 82 THR A N 1
ATOM 668 C CA . THR A 1 82 ? -12.587 -1.147 -3.960 1.00 86.25 82 THR A CA 1
ATOM 669 C C . THR A 1 82 ? -13.291 -0.530 -2.757 1.00 86.25 82 THR A C 1
ATOM 671 O O . THR A 1 82 ? -14.035 0.441 -2.907 1.00 86.25 82 THR A O 1
ATOM 674 N N . GLU A 1 83 ? -13.037 -1.027 -1.548 1.00 83.19 83 GLU A N 1
ATOM 675 C CA . GLU A 1 83 ? -13.447 -0.339 -0.335 1.00 83.19 83 GLU A CA 1
ATOM 676 C C . GLU A 1 83 ? -12.702 0.996 -0.267 1.00 83.19 83 GLU A C 1
ATOM 678 O O . GLU A 1 83 ? -11.476 1.011 -0.269 1.00 83.19 83 GLU A O 1
ATOM 683 N N . TYR A 1 84 ? -13.422 2.126 -0.200 1.00 72.38 84 TYR A N 1
ATOM 684 C CA . TYR A 1 84 ? -12.857 3.479 -0.070 1.00 72.38 84 TYR A CA 1
ATOM 685 C C . TYR A 1 84 ? -11.923 3.593 1.159 1.00 72.38 84 TYR A C 1
ATOM 687 O O . TYR A 1 84 ? -12.297 4.032 2.257 1.00 72.38 84 TYR A O 1
ATOM 695 N N . THR A 1 85 ? -10.682 3.160 0.981 1.00 79.94 85 THR A N 1
ATOM 696 C CA . THR A 1 85 ? -9.628 3.011 1.983 1.00 79.94 85 THR A CA 1
ATOM 697 C C . THR A 1 85 ? -8.406 3.817 1.537 1.00 79.94 85 THR A C 1
ATOM 699 O O . THR A 1 85 ? -8.394 4.452 0.474 1.00 79.94 85 THR A O 1
ATOM 702 N N . PHE A 1 86 ? -7.358 3.801 2.356 1.00 82.81 86 PHE A N 1
ATOM 703 C CA . PHE A 1 86 ? -6.049 4.341 2.002 1.00 82.81 86 PHE A CA 1
ATOM 704 C C . PHE A 1 86 ? -5.486 3.735 0.700 1.00 82.81 86 PHE A C 1
ATOM 706 O O . PHE A 1 86 ? -4.767 4.422 -0.024 1.00 82.81 86 PHE A O 1
ATOM 713 N N . ILE A 1 87 ? -5.874 2.503 0.3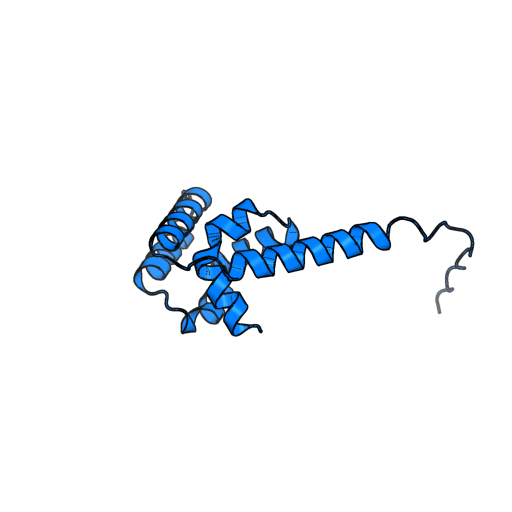46 1.00 85.75 87 ILE A N 1
ATOM 714 C CA . ILE A 1 87 ? -5.401 1.798 -0.854 1.00 85.75 87 ILE A CA 1
ATOM 715 C C . ILE A 1 87 ? -5.983 2.384 -2.137 1.00 85.75 87 ILE A C 1
ATOM 717 O O . ILE A 1 87 ? -5.248 2.637 -3.088 1.00 85.75 87 ILE A O 1
ATOM 721 N N . TYR A 1 88 ? -7.279 2.684 -2.174 1.00 82.31 88 TYR A N 1
ATOM 722 C CA . TYR A 1 88 ? -7.875 3.324 -3.349 1.00 82.31 88 TYR A CA 1
ATOM 723 C C . TYR A 1 88 ? -7.192 4.665 -3.678 1.00 82.31 88 TYR A C 1
ATOM 725 O O . TYR A 1 88 ? -6.871 4.970 -4.831 1.00 82.31 88 TYR A O 1
ATOM 733 N N . ARG A 1 89 ? -6.956 5.490 -2.649 1.00 76.94 89 ARG A N 1
ATOM 734 C CA . ARG A 1 89 ? -6.329 6.813 -2.809 1.00 76.94 89 ARG A CA 1
ATOM 735 C C . ARG A 1 89 ? -4.876 6.700 -3.245 1.00 76.94 89 ARG A C 1
ATOM 737 O O . ARG A 1 89 ? -4.446 7.467 -4.103 1.00 76.94 89 ARG A O 1
ATOM 744 N N . LEU A 1 90 ? -4.163 5.726 -2.691 1.00 76.69 90 LEU A N 1
ATOM 745 C CA . LEU A 1 90 ? -2.809 5.396 -3.091 1.00 76.69 90 LEU A CA 1
ATOM 746 C C . LEU A 1 90 ? -2.720 5.131 -4.593 1.00 76.69 90 LEU A C 1
ATOM 748 O O . LEU A 1 90 ? -1.915 5.760 -5.272 1.00 76.69 90 LEU A O 1
ATOM 752 N N . PHE A 1 91 ? -3.534 4.205 -5.098 1.00 79.00 91 PHE A N 1
ATOM 753 C CA . PHE A 1 91 ? -3.474 3.783 -6.496 1.00 79.00 91 PHE A CA 1
ATOM 754 C C . PHE A 1 91 ? -3.724 4.952 -7.435 1.00 79.00 91 PHE A C 1
ATOM 756 O O . PHE A 1 91 ? -2.942 5.203 -8.350 1.00 79.00 91 PHE A O 1
ATOM 763 N N . ASN A 1 92 ? -4.775 5.722 -7.159 1.00 78.81 92 ASN A N 1
ATOM 764 C CA . ASN A 1 92 ? -5.087 6.897 -7.959 1.00 78.81 92 ASN A CA 1
ATOM 765 C C . ASN A 1 92 ? -3.947 7.920 -7.953 1.00 78.81 92 ASN A C 1
ATOM 767 O O . ASN A 1 92 ? -3.670 8.520 -8.986 1.00 78.81 92 ASN A O 1
ATOM 771 N N . MET A 1 93 ? -3.260 8.108 -6.824 1.00 80.25 93 MET A N 1
ATOM 772 C CA . MET A 1 93 ? -2.130 9.032 -6.744 1.00 80.25 93 MET A CA 1
ATOM 773 C C . MET A 1 93 ? -0.894 8.497 -7.477 1.00 80.25 93 MET A C 1
ATOM 775 O O . MET A 1 93 ? -0.312 9.218 -8.286 1.00 80.25 93 MET A O 1
ATOM 779 N N . ALA A 1 94 ? -0.520 7.239 -7.240 1.00 78.88 94 ALA A N 1
ATOM 780 C CA . ALA A 1 94 ? 0.665 6.601 -7.809 1.00 78.88 94 ALA A CA 1
ATOM 781 C C . ALA A 1 94 ? 0.620 6.561 -9.343 1.00 78.88 94 ALA A C 1
ATOM 783 O O . ALA A 1 94 ? 1.574 6.973 -9.998 1.00 78.88 94 ALA A O 1
ATOM 784 N N . PHE A 1 95 ? -0.513 6.152 -9.921 1.00 76.94 95 PHE A N 1
ATOM 785 C CA . PHE A 1 95 ? -0.668 6.069 -11.373 1.00 76.94 95 PHE A CA 1
ATOM 786 C C . PHE A 1 95 ? -0.846 7.432 -12.040 1.00 76.94 95 PHE A C 1
ATOM 788 O O . PHE A 1 95 ? -0.259 7.671 -13.091 1.00 76.94 95 PHE A O 1
ATOM 795 N N . ARG A 1 96 ? -1.597 8.358 -11.425 1.00 82.19 96 ARG A N 1
ATOM 796 C 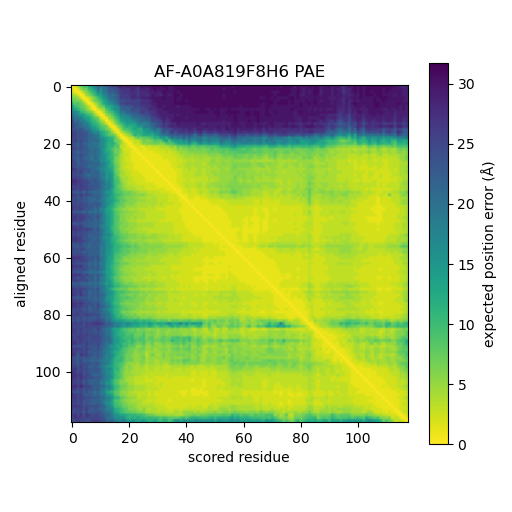CA . ARG A 1 96 ? -1.788 9.708 -11.983 1.00 82.19 96 ARG A CA 1
ATOM 797 C C . ARG A 1 96 ? -0.489 10.510 -12.019 1.00 82.19 96 ARG A C 1
ATOM 799 O O . ARG A 1 96 ? -0.331 11.358 -12.888 1.00 82.19 96 ARG A O 1
ATOM 806 N N . THR A 1 97 ? 0.400 10.290 -11.051 1.00 82.50 97 THR A N 1
ATOM 807 C CA . THR A 1 97 ? 1.658 11.045 -10.926 1.00 82.50 97 THR A CA 1
ATOM 808 C C . THR A 1 97 ? 2.877 10.282 -11.436 1.00 82.50 97 THR A C 1
ATOM 810 O O . THR A 1 97 ? 3.961 10.856 -11.453 1.00 82.50 97 THR A O 1
ATOM 813 N N . GLN A 1 98 ? 2.717 9.006 -11.813 1.00 82.00 98 GLN A N 1
ATOM 814 C CA . GLN A 1 98 ? 3.814 8.087 -12.147 1.00 82.00 98 GLN A CA 1
ATOM 815 C C . GLN A 1 98 ? 4.951 8.113 -11.107 1.00 82.00 98 GLN A C 1
ATOM 817 O O . GLN A 1 98 ? 6.125 7.941 -11.432 1.00 82.00 98 GLN A O 1
ATOM 822 N N . ASN A 1 99 ? 4.610 8.350 -9.836 1.00 85.38 99 ASN A N 1
ATOM 823 C CA . ASN A 1 99 ? 5.594 8.505 -8.776 1.00 85.38 99 ASN A CA 1
ATOM 824 C C . ASN A 1 99 ? 6.145 7.131 -8.373 1.00 85.38 99 ASN A C 1
ATOM 826 O O . ASN A 1 99 ? 5.496 6.354 -7.668 1.00 85.38 99 ASN A O 1
ATOM 830 N N . ILE A 1 100 ? 7.363 6.861 -8.832 1.00 86.19 100 ILE A N 1
ATOM 831 C CA . ILE A 1 100 ? 8.059 5.584 -8.666 1.00 86.19 100 ILE A CA 1
ATOM 832 C C . ILE A 1 100 ? 8.291 5.264 -7.189 1.00 86.19 100 ILE A C 1
ATOM 834 O O . ILE A 1 100 ? 8.126 4.113 -6.794 1.00 86.19 100 ILE A O 1
ATOM 838 N N . ASP A 1 101 ? 8.598 6.264 -6.361 1.00 86.88 101 ASP A N 1
ATOM 839 C CA . ASP A 1 101 ? 8.834 6.061 -4.929 1.00 86.88 101 ASP A CA 1
ATOM 840 C C . ASP A 1 101 ? 7.567 5.565 -4.228 1.00 86.88 101 ASP A C 1
ATOM 842 O O . ASP A 1 101 ? 7.627 4.669 -3.385 1.00 86.88 101 ASP A O 1
ATOM 846 N N . ILE A 1 102 ? 6.403 6.102 -4.610 1.00 85.00 102 ILE A N 1
ATOM 847 C CA . ILE A 1 102 ? 5.111 5.626 -4.107 1.00 85.00 102 ILE A CA 1
ATOM 848 C C . ILE A 1 102 ? 4.855 4.201 -4.608 1.00 85.00 102 ILE A C 1
ATOM 850 O O . ILE A 1 102 ? 4.516 3.328 -3.818 1.00 85.00 102 ILE A O 1
ATOM 854 N N . ILE A 1 103 ? 5.053 3.910 -5.892 1.00 88.19 103 ILE A N 1
ATOM 855 C CA . ILE A 1 103 ? 4.825 2.548 -6.406 1.00 88.19 103 ILE A CA 1
ATOM 856 C C . ILE A 1 103 ? 5.745 1.544 -5.689 1.00 88.19 103 ILE A C 1
ATOM 858 O O . ILE A 1 103 ? 5.295 0.484 -5.253 1.00 88.19 103 ILE A O 1
ATOM 862 N N . PHE A 1 104 ? 7.012 1.903 -5.479 1.00 89.94 104 PHE A N 1
ATOM 863 C CA . PHE A 1 104 ? 7.987 1.067 -4.790 1.00 89.94 104 PHE A CA 1
ATOM 864 C C . PHE A 1 104 ? 7.639 0.851 -3.313 1.00 89.94 104 PHE A C 1
ATOM 866 O O . PHE A 1 104 ? 7.606 -0.294 -2.856 1.00 89.94 104 PHE A O 1
ATOM 873 N N . LYS A 1 105 ? 7.345 1.909 -2.549 1.00 89.50 105 LYS A N 1
ATOM 874 C CA . LYS A 1 105 ? 6.993 1.804 -1.119 1.00 89.50 105 LYS A CA 1
ATOM 875 C 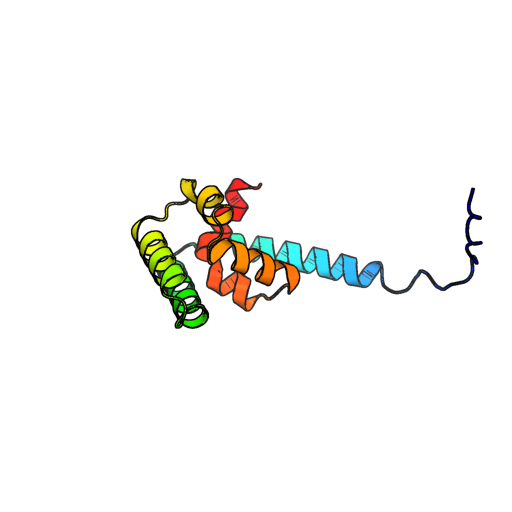C . LYS A 1 105 ? 5.755 0.944 -0.885 1.00 89.50 105 LYS A C 1
ATOM 877 O O . LYS A 1 105 ? 5.663 0.251 0.124 1.00 89.50 105 LYS A O 1
ATOM 882 N N . TYR A 1 106 ? 4.838 0.934 -1.847 1.00 89.50 106 TYR A N 1
ATOM 883 C CA . TYR A 1 106 ? 3.587 0.191 -1.767 1.00 89.50 106 TYR A CA 1
ATOM 884 C C . TYR A 1 106 ? 3.580 -1.106 -2.590 1.00 89.50 106 TYR A C 1
ATOM 886 O O . TYR A 1 106 ? 2.536 -1.750 -2.736 1.00 89.50 106 TYR A O 1
ATOM 894 N N . ARG A 1 107 ? 4.758 -1.547 -3.059 1.00 91.81 107 ARG A N 1
ATOM 895 C CA . ARG A 1 107 ? 4.941 -2.763 -3.869 1.00 91.81 107 ARG A CA 1
ATOM 896 C C . ARG A 1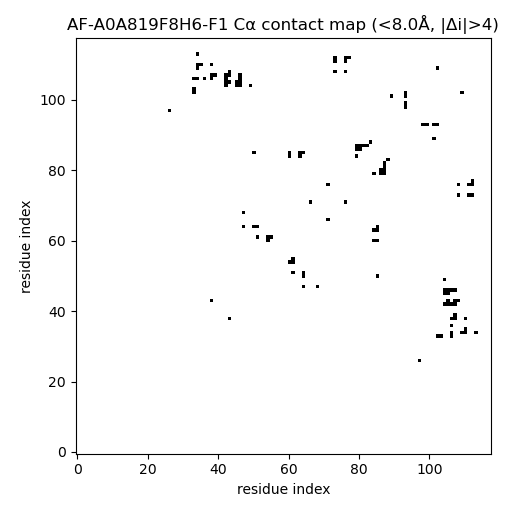 107 ? 4.292 -4.005 -3.267 1.00 91.81 107 ARG A C 1
ATOM 898 O O . ARG A 1 107 ? 3.805 -4.847 -4.005 1.00 91.81 107 ARG A O 1
ATOM 905 N N . TYR A 1 108 ? 4.238 -4.103 -1.935 1.00 93.94 108 TYR A N 1
ATOM 906 C CA . TYR A 1 108 ? 3.667 -5.263 -1.251 1.00 93.94 108 TYR A CA 1
ATOM 907 C C . TYR A 1 108 ? 2.217 -5.546 -1.664 1.00 93.94 108 TYR A C 1
ATOM 909 O O . TYR A 1 108 ? 1.883 -6.694 -1.927 1.00 93.94 108 TYR A O 1
ATOM 917 N N . PHE A 1 109 ? 1.374 -4.511 -1.721 1.00 93.06 109 PHE A N 1
ATOM 918 C CA . PHE A 1 109 ? -0.007 -4.645 -2.190 1.00 93.06 109 PHE A CA 1
ATOM 919 C C . PHE A 1 109 ? -0.085 -4.606 -3.720 1.00 93.06 109 PHE A C 1
ATOM 921 O O . PHE A 1 109 ? -0.899 -5.294 -4.328 1.00 93.06 109 PHE A O 1
ATOM 928 N N . PHE A 1 110 ? 0.760 -3.786 -4.348 1.00 89.75 110 PHE A N 1
ATOM 929 C CA . PHE A 1 110 ? 0.738 -3.581 -5.792 1.00 89.75 110 PHE A CA 1
ATOM 930 C C . PHE A 1 110 ? 0.985 -4.867 -6.588 1.00 89.75 110 PHE A C 1
ATOM 932 O O . PHE A 1 110 ? 0.338 -5.068 -7.610 1.00 89.75 110 PHE A O 1
ATOM 939 N N . ILE A 1 111 ? 1.873 -5.737 -6.099 1.00 92.50 111 ILE A N 1
ATOM 940 C CA . ILE A 1 111 ? 2.149 -7.049 -6.696 1.00 92.50 111 ILE A CA 1
ATOM 941 C C . ILE A 1 111 ? 0.867 -7.888 -6.764 1.00 92.50 111 ILE A C 1
ATOM 943 O O . ILE A 1 111 ? 0.467 -8.278 -7.855 1.00 92.50 111 ILE A O 1
ATOM 947 N N . ASP A 1 112 ? 0.170 -8.071 -5.638 1.00 92.31 112 ASP A N 1
ATOM 948 C CA . ASP A 1 112 ? -1.065 -8.873 -5.596 1.00 92.31 112 ASP A CA 1
ATOM 949 C C . ASP A 1 112 ? -2.158 -8.286 -6.490 1.00 92.31 112 ASP A C 1
ATOM 951 O O . ASP A 1 112 ? -2.869 -9.000 -7.191 1.00 92.31 112 ASP A O 1
ATOM 955 N N . PHE A 1 113 ? -2.297 -6.960 -6.482 1.00 88.62 113 PHE A N 1
ATOM 956 C CA . PHE A 1 113 ? -3.275 -6.288 -7.328 1.00 88.62 113 PHE A CA 1
ATOM 957 C C . PHE A 1 113 ? -2.973 -6.482 -8.821 1.00 88.62 113 PHE A C 1
ATOM 959 O O . PHE A 1 113 ? -3.887 -6.701 -9.620 1.00 88.62 113 PHE A O 1
ATOM 966 N N . PHE A 1 114 ? -1.698 -6.402 -9.207 1.00 86.62 114 PHE A N 1
ATOM 967 C CA . PHE A 1 114 ? -1.276 -6.585 -10.591 1.00 86.62 114 PHE A CA 1
ATOM 968 C C . PHE A 1 114 ? -1.467 -8.036 -11.054 1.00 86.62 114 PHE A C 1
ATOM 970 O O . PHE A 1 114 ? -1.997 -8.243 -12.141 1.00 86.62 114 PHE A O 1
ATOM 977 N N . GLU A 1 115 ? -1.126 -9.018 -10.211 1.00 85.69 115 GLU A N 1
ATOM 978 C CA . GLU A 1 115 ? -1.321 -10.453 -10.479 1.00 85.69 115 GLU A CA 1
ATOM 979 C C . GLU A 1 115 ? -2.792 -10.846 -10.670 1.00 85.69 115 GLU A C 1
ATOM 981 O O . GLU A 1 115 ? -3.086 -11.787 -11.393 1.00 85.69 115 GLU A O 1
ATOM 986 N N . ILE A 1 116 ? -3.734 -10.152 -10.027 1.00 82.62 116 ILE A N 1
ATOM 987 C CA . ILE A 1 116 ? -5.166 -10.458 -10.180 1.00 82.62 116 ILE A CA 1
ATOM 988 C C . ILE A 1 116 ? -5.761 -9.821 -11.445 1.00 82.62 116 ILE A C 1
ATOM 990 O O . ILE A 1 116 ? -6.792 -10.267 -11.949 1.00 82.62 116 ILE A O 1
ATOM 994 N N . THR A 1 117 ? -5.151 -8.746 -11.943 1.00 71.62 117 THR A N 1
ATOM 995 C CA . THR A 1 117 ? -5.684 -7.957 -13.065 1.00 71.62 117 THR A CA 1
ATOM 996 C C . THR A 1 117 ? -5.115 -8.348 -14.431 1.00 71.62 117 THR A C 1
ATOM 998 O O . THR A 1 117 ? -5.625 -7.851 -15.436 1.00 71.62 117 THR A O 1
ATOM 1001 N N . HIS A 1 118 ? -4.116 -9.237 -14.478 1.00 62.47 118 HIS A N 1
ATOM 1002 C CA . HIS A 1 118 ? -3.460 -9.746 -15.691 1.00 62.47 118 HIS A CA 1
ATOM 1003 C C . HIS A 1 118 ? -3.379 -11.272 -15.666 1.00 62.47 118 HIS A C 1
ATOM 1005 O O . HIS A 1 118 ? -3.603 -11.880 -16.737 1.00 62.47 118 HIS A O 1
#

pLDDT: mean 82.45, std 15.51, range [37.59, 96.69]

Sequence (118 aa):
MIPIGILNPNERSTQDLNTEQAGFLWFQLLIEVLVRLPKTLSSKKEMIQECRVSYQENEVQLKKIAVFEATYDEKSAITWYTEYTFIYRLFNMAFRTQNIDIIFKYRYFFIDFFEITH

Foldseek 3Di:
DDDDPDDDPPDPPPPDPVPVVVVVVVLVVLLVVLLPDDQDPVLLVLLLVVQCVVCVVPPVQVVVSVCCSVPDDLVCLVVQCPPPHSNVVLVCVCVVVVPSVSCNSNSNSSNSVVVVVD

Radius of gyration: 19.56 Å; Cα contacts (8 Å, |Δi|>4): 66; chains: 1; bounding box: 39×38×55 Å

Secondary structure (DSSP, 8-state):
--------TTS-TTSSHHHHHHHHHHHHHHHHHHHTS---HHHHHHHHHHHHHHTTT-HHHHHHHHHHHHH--GGGHHHHHHSSSHHHHHHHHHHHHT-HHHHHHTHHHHHHHHHHH-

Organism: NCBI:txid392030